Protein AF-A0A4S0JSB7-F1 (afdb_monomer_lite)

Secondary structure (DSSP, 8-state):
------------PPPTTS------SSS--------PPPP--PPPPTTS-HHHHHHHHTT-S-TT-EEEEEE-SS-S--EEE-SSS--EEE-HHHHHHHHHHHHSTTSEEEEEETTS-PPPPPPP-

Structure (mmCIF, N/CA/C/O backbone):
data_AF-A0A4S0JSB7-F1
#
_entry.id   AF-A0A4S0JSB7-F1
#
loop_
_atom_site.group_PDB
_atom_site.id
_atom_site.type_symbol
_atom_site.label_atom_id
_atom_site.label_alt_id
_atom_site.label_comp_id
_atom_site.label_asym_id
_atom_site.label_entity_id
_atom_site.label_seq_id
_atom_site.pdbx_PDB_ins_code
_atom_site.Cartn_x
_atom_site.Cartn_y
_atom_site.Cartn_z
_atom_site.occupancy
_atom_site.B_iso_or_equiv
_atom_site.auth_seq_id
_atom_site.auth_comp_id
_atom_site.auth_asym_id
_atom_site.auth_atom_id
_atom_site.pdbx_PDB_model_num
ATOM 1 N N . LEU A 1 1 ? -13.649 38.291 14.626 1.00 37.34 1 LEU A N 1
ATOM 2 C CA . LEU A 1 1 ? -13.929 37.687 15.948 1.00 37.34 1 LEU A CA 1
ATOM 3 C C . LEU A 1 1 ? -13.670 36.190 15.830 1.00 37.34 1 LEU A C 1
ATOM 5 O O . LEU A 1 1 ? -14.396 35.565 15.067 1.00 37.34 1 LEU A O 1
ATOM 9 N N . PRO A 1 2 ? -12.637 35.610 16.459 1.00 37.66 2 PRO A N 1
ATOM 10 C CA . PRO A 1 2 ? -12.495 34.161 16.485 1.00 37.66 2 PRO A CA 1
ATOM 11 C C . PRO A 1 2 ? -13.332 33.589 17.637 1.00 37.66 2 PRO A C 1
ATOM 13 O O . PRO A 1 2 ? -13.250 34.067 18.767 1.00 37.66 2 PRO A O 1
ATOM 16 N N . ALA A 1 3 ? -14.160 32.589 17.338 1.00 38.12 3 ALA A N 1
ATOM 17 C CA . ALA A 1 3 ? -14.848 31.796 18.345 1.00 38.12 3 ALA A CA 1
ATOM 18 C C . ALA A 1 3 ? -13.920 30.659 18.786 1.00 38.12 3 ALA A C 1
ATOM 20 O O . ALA A 1 3 ? -13.518 29.824 17.976 1.00 38.12 3 ALA A O 1
ATOM 21 N N . SER A 1 4 ? -13.566 30.657 20.068 1.00 42.19 4 SER A N 1
ATOM 22 C CA . SER A 1 4 ? -12.868 29.564 20.737 1.00 42.19 4 SER A CA 1
ATOM 23 C C . SER A 1 4 ? -13.717 28.295 20.665 1.00 42.19 4 SER A C 1
ATOM 25 O O . SER A 1 4 ? -14.804 28.249 21.238 1.00 42.19 4 SER A O 1
ATOM 27 N N . ILE A 1 5 ? -13.233 27.259 19.980 1.00 43.84 5 ILE A N 1
ATOM 28 C CA . ILE A 1 5 ? -13.832 25.925 20.067 1.00 43.84 5 ILE A CA 1
ATOM 29 C C . ILE A 1 5 ? -13.208 25.245 21.282 1.00 43.84 5 ILE A C 1
ATOM 31 O O . ILE A 1 5 ? -12.025 24.906 21.291 1.00 43.84 5 ILE A O 1
ATOM 35 N N . ALA A 1 6 ? -14.012 25.113 22.332 1.00 33.69 6 ALA A N 1
ATOM 36 C CA . ALA A 1 6 ? -13.695 24.313 23.497 1.00 33.69 6 ALA A CA 1
ATOM 37 C C . ALA A 1 6 ? -13.491 22.851 23.072 1.00 33.69 6 ALA A C 1
ATOM 39 O O . ALA A 1 6 ? -14.352 22.254 22.427 1.00 33.69 6 ALA A O 1
ATOM 40 N N . VAL A 1 7 ? -12.349 22.279 23.448 1.00 38.44 7 VAL A N 1
ATOM 41 C CA . VAL A 1 7 ? -12.116 20.835 23.395 1.00 38.44 7 VAL A CA 1
ATOM 42 C C . VAL A 1 7 ? -13.007 20.205 24.462 1.00 38.44 7 VAL A C 1
ATOM 44 O O . VAL A 1 7 ? -12.726 20.302 25.655 1.00 38.44 7 VAL A O 1
ATOM 47 N N . ALA A 1 8 ? -14.109 19.591 24.037 1.00 37.16 8 ALA A N 1
ATOM 48 C CA . ALA A 1 8 ? -14.845 18.662 24.878 1.00 37.16 8 ALA A CA 1
ATOM 49 C C . ALA A 1 8 ? -13.988 17.400 25.003 1.00 37.16 8 ALA A C 1
ATOM 51 O O . ALA A 1 8 ? -13.896 16.592 24.081 1.00 37.16 8 ALA A O 1
ATOM 52 N N . GLN A 1 9 ? -13.288 17.283 26.125 1.00 36.00 9 GLN A N 1
ATOM 53 C CA . GLN A 1 9 ? -12.583 16.069 26.493 1.00 36.00 9 GLN A CA 1
ATOM 54 C C . GLN A 1 9 ? -13.656 15.048 26.875 1.00 36.00 9 GLN A C 1
ATOM 56 O O . GLN A 1 9 ? -14.279 15.155 27.931 1.00 36.00 9 GLN A O 1
ATOM 61 N N . GLU A 1 10 ? -13.946 14.129 25.957 1.00 37.81 10 GLU A N 1
ATOM 62 C CA . GLU A 1 10 ? -14.885 13.037 26.185 1.00 37.81 10 GLU A CA 1
ATOM 63 C C . GLU A 1 10 ? -14.349 12.214 27.360 1.00 37.81 10 GLU A C 1
ATOM 65 O O . GLU A 1 10 ? -13.263 11.631 27.300 1.00 37.81 10 GLU A O 1
ATOM 70 N N . ALA A 1 11 ? -15.061 12.281 28.485 1.00 37.88 11 ALA A N 1
ATOM 71 C CA . ALA A 1 11 ? -14.746 11.509 29.667 1.00 37.88 11 ALA A CA 1
ATOM 72 C C . ALA A 1 11 ? -14.864 10.031 29.292 1.00 37.88 11 ALA A C 1
ATOM 74 O O . ALA A 1 11 ? -15.964 9.527 29.072 1.00 37.88 11 ALA A O 1
ATOM 75 N N . VAL A 1 12 ? -13.716 9.362 29.197 1.00 45.47 12 VAL A N 1
ATOM 76 C CA . VAL A 1 12 ? -13.617 7.908 29.103 1.00 45.47 12 VAL A CA 1
ATOM 77 C C . VAL A 1 12 ? -14.354 7.339 30.314 1.00 45.47 12 VAL A C 1
ATOM 79 O O . VAL A 1 12 ? -13.870 7.402 31.445 1.00 45.47 12 VAL A O 1
ATOM 82 N N . GLY A 1 13 ? -15.582 6.871 30.083 1.00 43.72 13 GLY A N 1
ATOM 83 C CA . GLY A 1 13 ? -16.311 6.055 31.044 1.00 43.72 13 GLY A CA 1
ATOM 84 C C . GLY A 1 13 ? -15.515 4.780 31.334 1.00 43.72 13 GLY A C 1
ATOM 85 O O . GLY A 1 13 ? -14.706 4.371 30.502 1.00 43.72 13 GLY A O 1
ATOM 86 N N . PRO A 1 14 ? -15.695 4.158 32.510 1.00 44.12 14 PRO A N 1
ATOM 87 C CA . PRO A 1 14 ? -14.882 3.017 32.907 1.00 44.12 14 PRO A CA 1
ATOM 88 C C . PRO A 1 14 ? -15.041 1.874 31.899 1.00 44.12 14 PRO A C 1
ATOM 90 O O . PRO A 1 14 ? -16.145 1.365 31.693 1.00 44.12 14 PRO A O 1
ATOM 93 N N . ASP A 1 15 ? -13.928 1.486 31.275 1.00 54.44 15 ASP A N 1
ATOM 94 C CA . ASP A 1 15 ? -13.874 0.387 30.320 1.00 54.44 15 ASP A CA 1
ATOM 95 C C . ASP A 1 15 ? -14.399 -0.905 30.979 1.00 54.44 15 ASP A C 1
ATOM 97 O O . ASP A 1 15 ? -13.905 -1.300 32.043 1.00 54.44 15 ASP A O 1
ATOM 101 N N . PRO A 1 16 ? -15.341 -1.637 30.352 1.00 46.91 16 PRO A N 1
ATOM 102 C CA . PRO A 1 16 ? -15.907 -2.873 30.907 1.00 46.91 16 PRO A CA 1
ATOM 103 C C . PRO A 1 16 ? -14.891 -4.028 31.015 1.00 46.91 16 PRO A C 1
ATOM 105 O O . PRO A 1 16 ? -15.245 -5.127 31.434 1.00 46.91 16 PRO A O 1
ATOM 108 N N . LEU A 1 17 ? -13.624 -3.789 30.653 1.00 45.59 17 LEU A N 1
ATOM 109 C CA . LEU A 1 17 ? -12.515 -4.738 30.743 1.00 45.59 17 LEU A CA 1
ATOM 110 C C . LEU A 1 17 ? -11.532 -4.437 31.890 1.00 45.59 17 LEU A C 1
ATOM 112 O O . LEU A 1 17 ? -10.627 -5.234 32.121 1.00 45.59 17 LEU A O 1
ATOM 116 N N . SER A 1 18 ? -11.726 -3.363 32.670 1.00 43.97 18 SER A N 1
ATOM 117 C CA . SER A 1 18 ? -10.946 -3.122 33.900 1.00 43.97 18 SER A CA 1
ATOM 118 C C . SER A 1 18 ? -11.320 -4.050 35.068 1.00 43.97 18 SER A C 1
ATOM 120 O O . SER A 1 18 ? -10.705 -3.976 36.129 1.00 43.97 18 SER A O 1
ATOM 122 N N . ALA A 1 19 ? -12.301 -4.942 34.899 1.00 43.66 19 ALA A N 1
ATOM 123 C CA . ALA A 1 19 ? -12.803 -5.824 35.950 1.00 43.66 19 ALA A CA 1
ATOM 124 C C . ALA A 1 19 ? -12.543 -7.311 35.646 1.00 43.66 19 ALA A C 1
ATOM 126 O O . ALA A 1 19 ? -13.464 -8.113 35.543 1.00 43.66 19 ALA A O 1
ATOM 127 N N . LEU A 1 20 ? -11.273 -7.699 35.540 1.00 45.47 20 LEU A N 1
ATOM 128 C CA . LEU A 1 20 ? -10.839 -9.097 35.683 1.00 45.47 20 LEU A CA 1
ATOM 129 C C . LEU A 1 20 ? -9.933 -9.224 36.915 1.00 45.47 20 LEU A C 1
ATOM 131 O O . LEU A 1 20 ? -8.803 -9.695 36.851 1.00 45.47 20 LEU A O 1
ATOM 135 N N . CYS A 1 21 ? -10.449 -8.793 38.067 1.00 46.06 21 CYS A N 1
ATOM 136 C CA . CYS A 1 21 ? -9.879 -9.127 39.369 1.00 46.06 21 CYS A CA 1
ATOM 137 C C . CYS A 1 21 ? -10.586 -10.388 39.874 1.00 46.06 21 CYS A C 1
ATOM 139 O O . CYS A 1 21 ? -11.677 -10.317 40.440 1.00 46.06 21 CYS A O 1
ATOM 141 N N . GLY A 1 22 ? -9.993 -11.557 39.622 1.00 42.72 22 GLY A N 1
ATOM 142 C CA . GLY A 1 22 ? -10.466 -12.815 40.192 1.00 42.72 22 GLY A CA 1
ATOM 143 C C . GLY A 1 22 ? -10.354 -12.773 41.715 1.00 42.72 22 GLY A C 1
ATOM 144 O O . GLY A 1 22 ? -9.258 -12.660 42.258 1.00 42.72 22 GLY A O 1
ATOM 145 N N . GLY A 1 23 ? -11.493 -12.843 42.405 1.00 47.34 23 GLY A N 1
ATOM 146 C CA . GLY A 1 23 ? -11.548 -12.959 43.857 1.00 47.34 23 GLY A CA 1
ATOM 147 C C . GLY A 1 23 ? -10.989 -14.305 44.311 1.00 47.34 23 GLY A C 1
ATOM 148 O O . GLY A 1 23 ? -11.660 -15.327 44.205 1.00 47.34 23 GLY A O 1
ATOM 149 N N . GLY A 1 24 ? -9.763 -14.296 44.827 1.00 40.47 24 GLY A N 1
ATOM 150 C CA . GLY A 1 24 ? -9.130 -15.425 45.499 1.00 40.47 24 GLY A CA 1
ATOM 151 C C . GLY A 1 24 ? -8.417 -14.923 46.746 1.00 40.47 24 GLY A C 1
ATOM 152 O O . GLY A 1 24 ? -7.523 -14.089 46.659 1.00 40.47 24 GLY A O 1
ATOM 153 N N . GLN A 1 25 ? -8.863 -15.389 47.910 1.00 45.47 25 GLN A N 1
ATOM 154 C CA . GLN A 1 25 ? -8.417 -14.953 49.232 1.00 45.47 25 GLN A CA 1
ATOM 155 C C . GLN A 1 25 ? -6.897 -15.092 49.422 1.00 45.47 25 GLN A C 1
ATOM 157 O O . GLN A 1 25 ? -6.400 -16.177 49.691 1.00 45.47 25 GLN A O 1
ATOM 162 N N . SER A 1 26 ? -6.167 -13.985 49.298 1.00 41.59 26 SER A N 1
ATOM 163 C CA . SER A 1 26 ? -4.902 -13.679 49.984 1.00 41.59 26 SER A CA 1
ATOM 164 C C . SER A 1 26 ? -4.494 -12.251 49.596 1.00 41.59 26 SER A C 1
ATOM 166 O O . SER A 1 26 ? -4.720 -11.832 48.465 1.00 41.59 26 SER A O 1
ATOM 168 N N . ASN A 1 27 ? -3.966 -11.480 50.547 1.00 48.44 27 ASN A N 1
ATOM 169 C CA . ASN A 1 27 ? -3.689 -10.038 50.461 1.00 48.44 27 ASN A CA 1
ATOM 170 C C . ASN A 1 27 ? -2.615 -9.633 49.424 1.00 48.44 27 ASN A C 1
ATOM 172 O O . ASN A 1 27 ? -1.567 -9.105 49.789 1.00 48.44 27 ASN A O 1
ATOM 176 N N . ALA A 1 28 ? -2.879 -9.825 48.135 1.00 45.59 28 ALA A N 1
ATOM 177 C CA . ALA A 1 28 ? -2.148 -9.184 47.051 1.00 45.59 28 ALA A CA 1
ATOM 178 C C . ALA A 1 28 ? -2.993 -9.220 45.772 1.00 45.59 28 ALA A C 1
ATOM 180 O O . ALA A 1 28 ? -2.885 -10.140 44.964 1.00 45.59 28 ALA A O 1
ATOM 181 N N . SER A 1 29 ? -3.830 -8.201 45.561 1.00 46.25 29 SER A N 1
ATOM 182 C CA . SER A 1 29 ? -4.348 -7.919 44.221 1.00 46.25 29 SER A CA 1
ATOM 183 C C . SER A 1 29 ? -3.170 -7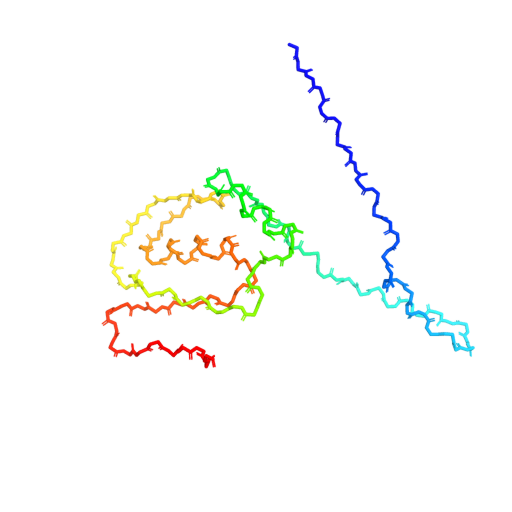.475 43.356 1.00 46.25 29 SER A C 1
ATOM 185 O O . SER A 1 29 ? -2.765 -6.314 43.387 1.00 46.25 29 SER A O 1
ATOM 187 N N . ILE A 1 30 ? -2.570 -8.413 42.625 1.00 49.66 30 ILE A N 1
ATOM 188 C CA . ILE A 1 30 ? -1.556 -8.107 41.619 1.00 49.66 30 ILE A CA 1
ATOM 189 C C . ILE A 1 30 ? -2.308 -7.568 40.403 1.00 49.66 30 ILE A C 1
ATOM 191 O O . ILE A 1 30 ? -2.673 -8.307 39.491 1.00 49.66 30 ILE A O 1
ATOM 195 N N . CYS A 1 31 ? -2.583 -6.266 40.405 1.00 48.19 31 CYS A N 1
ATOM 196 C CA . CYS A 1 31 ? -3.008 -5.572 39.201 1.00 48.19 31 CYS A CA 1
ATOM 197 C C . CYS A 1 31 ? -1.797 -5.532 38.265 1.00 48.19 31 CYS A C 1
ATOM 199 O O . CYS A 1 31 ? -0.932 -4.665 38.390 1.00 48.19 31 CYS A O 1
ATOM 201 N N . LEU A 1 32 ? -1.692 -6.511 37.364 1.00 53.59 32 LEU A N 1
ATOM 202 C CA . LEU A 1 32 ? -0.761 -6.435 36.246 1.00 53.59 32 LEU A CA 1
ATOM 203 C C . LEU A 1 32 ? -1.215 -5.255 35.380 1.00 53.59 32 LEU A C 1
ATOM 205 O O . LEU A 1 32 ? -2.126 -5.381 34.563 1.00 53.59 32 LEU A O 1
ATOM 209 N N . SER A 1 33 ? -0.603 -4.090 35.587 1.00 56.91 33 SER A N 1
ATOM 210 C CA . SER A 1 33 ? -0.714 -2.951 34.682 1.00 56.91 33 SER A CA 1
ATOM 211 C C . SER A 1 33 ? -0.043 -3.341 33.370 1.00 56.91 33 SER A C 1
ATOM 213 O O . SER A 1 33 ? 1.137 -3.075 33.149 1.00 56.91 33 SER A O 1
ATOM 215 N N . ALA A 1 34 ? -0.776 -4.044 32.510 1.00 56.44 34 ALA A N 1
ATOM 216 C CA . ALA A 1 34 ? -0.376 -4.216 31.131 1.00 56.44 34 ALA A CA 1
ATOM 217 C C . ALA A 1 34 ? -0.451 -2.831 30.487 1.00 56.44 34 ALA A C 1
ATOM 219 O O . ALA A 1 34 ? -1.534 -2.338 30.173 1.00 56.44 34 ALA A O 1
ATOM 220 N N . THR A 1 35 ? 0.701 -2.180 30.331 1.00 45.06 35 THR A N 1
ATOM 221 C CA . THR A 1 35 ? 0.828 -1.018 29.455 1.00 45.06 35 THR A CA 1
ATOM 222 C C . THR A 1 35 ? 0.540 -1.509 28.044 1.00 45.06 35 THR A C 1
ATOM 224 O O . THR A 1 35 ? 1.428 -2.002 27.348 1.00 45.06 35 THR A O 1
ATOM 227 N N . LEU A 1 36 ? -0.729 -1.453 27.643 1.00 54.66 36 LEU A N 1
ATOM 228 C CA . LEU A 1 36 ? -1.105 -1.679 26.260 1.00 54.66 36 LEU A CA 1
ATOM 229 C C . LEU A 1 36 ? -0.394 -0.596 25.442 1.00 54.66 36 LEU A C 1
ATOM 231 O O . LEU A 1 36 ? -0.478 0.580 25.813 1.00 54.66 36 LEU A O 1
ATOM 235 N N . PRO A 1 37 ? 0.342 -0.954 24.375 1.00 42.44 37 PRO A N 1
ATOM 236 C CA . PRO A 1 37 ? 0.924 0.050 23.505 1.00 42.44 37 PRO A CA 1
ATOM 237 C C . PRO A 1 37 ? -0.207 0.966 23.046 1.00 42.44 37 PRO A C 1
ATOM 239 O O . PRO A 1 37 ? -1.214 0.493 22.512 1.00 42.44 37 PRO A O 1
ATOM 242 N N . ALA A 1 38 ? -0.063 2.264 23.322 1.00 46.53 38 ALA A N 1
ATOM 243 C CA . ALA A 1 38 ? -1.014 3.267 22.882 1.00 46.53 38 ALA A CA 1
ATOM 244 C C . ALA A 1 38 ? -1.224 3.072 21.380 1.00 46.53 38 ALA A C 1
ATOM 246 O O . ALA A 1 38 ? -0.263 3.111 20.608 1.00 46.53 38 ALA A O 1
ATOM 247 N N . ALA A 1 39 ? -2.464 2.792 20.978 1.00 54.97 39 ALA A N 1
ATOM 248 C CA . ALA A 1 39 ? -2.798 2.702 19.570 1.00 54.97 39 ALA A CA 1
ATOM 249 C C . ALA A 1 39 ? -2.363 4.019 18.924 1.00 54.97 39 ALA A C 1
ATOM 251 O O . ALA A 1 39 ? -2.797 5.089 19.356 1.00 54.97 39 ALA A O 1
ATOM 252 N N . THR A 1 40 ? -1.474 3.957 17.931 1.00 53.25 40 THR A N 1
ATOM 253 C CA . THR A 1 40 ? -1.141 5.140 17.145 1.00 53.25 40 THR A CA 1
ATOM 254 C C . THR A 1 40 ? -2.447 5.647 16.541 1.00 53.25 40 THR A C 1
ATOM 256 O O . THR A 1 40 ? -3.152 4.927 15.828 1.00 53.25 40 THR A O 1
ATOM 259 N N . SER A 1 41 ? -2.854 6.846 16.957 1.00 63.56 41 SER A N 1
ATOM 260 C CA . SER A 1 41 ? -4.068 7.465 16.445 1.00 63.56 41 SER A CA 1
ATOM 261 C C . SER A 1 41 ? -3.759 7.948 15.036 1.00 63.56 41 SER A C 1
ATOM 263 O O . SER A 1 41 ? -2.967 8.870 14.851 1.00 63.56 41 SER A O 1
ATOM 265 N N . GLN A 1 42 ? -4.332 7.275 14.042 1.00 80.00 42 GLN A N 1
ATOM 266 C CA . GLN A 1 42 ? -4.123 7.616 12.641 1.00 80.00 42 GLN A CA 1
ATOM 267 C C . GLN A 1 42 ? -4.815 8.943 12.335 1.00 80.00 42 GLN A C 1
ATOM 269 O O . GLN A 1 42 ? -6.021 9.089 12.533 1.00 80.00 42 GLN A O 1
ATOM 274 N N . THR A 1 43 ? -4.035 9.908 11.853 1.00 90.31 43 THR A N 1
ATOM 275 C CA . THR A 1 43 ? -4.530 11.229 11.463 1.00 90.31 43 THR A CA 1
ATOM 276 C C . THR A 1 43 ? -5.174 11.154 10.085 1.00 90.31 43 THR A C 1
ATOM 278 O O . THR A 1 43 ? -4.516 10.790 9.108 1.00 90.31 43 THR A O 1
ATOM 281 N N . LEU A 1 44 ? -6.452 11.532 10.000 1.00 94.31 44 LEU A N 1
ATOM 282 C CA . LEU A 1 44 ? -7.138 11.705 8.722 1.00 94.31 44 LEU A CA 1
ATOM 283 C C . LEU A 1 44 ? -6.513 12.891 7.982 1.00 94.31 44 LEU A C 1
ATOM 285 O O . LEU A 1 44 ? -6.516 14.014 8.488 1.00 94.31 44 LEU A O 1
ATOM 289 N N . GLN A 1 45 ? -5.976 12.637 6.795 1.00 96.31 45 GLN A N 1
ATOM 290 C CA . GLN A 1 45 ? -5.360 13.677 5.980 1.00 96.31 45 GLN A CA 1
ATOM 291 C C . GLN A 1 45 ? -6.426 14.446 5.198 1.00 96.31 45 GLN A C 1
ATOM 293 O O . GLN A 1 45 ? -7.460 13.897 4.833 1.00 96.31 45 GLN A O 1
ATOM 298 N N . ASN A 1 46 ? -6.167 15.720 4.909 1.00 95.00 46 ASN A N 1
ATOM 299 C CA . ASN A 1 46 ? -7.118 16.611 4.232 1.00 95.00 46 ASN A CA 1
ATOM 300 C C . ASN A 1 46 ? -7.478 16.192 2.795 1.00 95.00 46 ASN A C 1
ATOM 302 O O . ASN A 1 46 ? -8.532 16.578 2.300 1.00 95.00 46 ASN A O 1
ATOM 306 N N . TRP A 1 47 ? -6.612 15.429 2.131 1.00 96.00 47 TRP A N 1
ATOM 307 C CA . TRP A 1 47 ? -6.856 14.876 0.800 1.00 96.00 47 TRP A CA 1
ATOM 308 C C . TRP A 1 47 ? -7.734 13.619 0.832 1.00 96.00 47 TRP A C 1
ATOM 310 O O . TRP A 1 47 ? -8.306 13.253 -0.192 1.00 96.00 47 TRP A O 1
ATOM 320 N N . MET A 1 48 ? -7.845 12.948 1.985 1.00 97.69 48 MET A N 1
ATOM 321 C CA . MET A 1 48 ? -8.671 11.751 2.119 1.00 97.69 48 MET A CA 1
ATOM 322 C C . MET A 1 48 ? -10.150 12.130 2.085 1.00 97.69 48 MET A C 1
ATOM 324 O O . MET A 1 48 ? -10.564 13.125 2.682 1.00 97.69 48 MET A O 1
ATOM 328 N N . SER A 1 49 ? -10.970 11.291 1.448 1.00 97.38 49 SER A N 1
ATOM 329 C CA . SER A 1 49 ? -12.425 11.436 1.534 1.00 97.38 49 SER A CA 1
ATOM 330 C C . SER A 1 49 ? -12.879 11.420 3.006 1.00 97.38 49 SER A C 1
ATOM 332 O O . SER A 1 49 ? -12.412 10.567 3.771 1.00 97.38 49 SER A O 1
ATOM 334 N N . PRO A 1 50 ? -13.828 12.284 3.419 1.00 96.44 50 PRO A N 1
ATOM 335 C CA . PRO A 1 50 ? -14.424 12.234 4.756 1.00 96.44 50 PRO A CA 1
ATOM 336 C C . PRO A 1 50 ? -14.988 10.855 5.138 1.00 96.44 50 PRO A C 1
ATOM 338 O O . PRO A 1 50 ? -15.009 10.503 6.323 1.00 96.44 50 PRO A O 1
ATOM 341 N N . ASP A 1 51 ? -15.386 10.051 4.148 1.00 97.94 51 ASP A N 1
ATOM 342 C CA . ASP A 1 51 ? -15.898 8.692 4.347 1.00 97.94 51 ASP A CA 1
ATOM 343 C C . ASP A 1 51 ? -14.852 7.742 4.938 1.00 97.94 51 ASP A C 1
ATOM 345 O O . ASP A 1 51 ? -15.203 6.818 5.667 1.00 97.94 51 ASP A O 1
ATOM 349 N N . VAL A 1 52 ? -13.560 7.997 4.714 1.00 97.44 52 VAL A N 1
ATOM 350 C CA . VAL A 1 52 ? -12.463 7.237 5.334 1.00 97.44 52 VAL A CA 1
ATOM 351 C C . VAL A 1 52 ? -12.498 7.424 6.850 1.00 97.44 52 VAL A C 1
ATOM 353 O O . VAL A 1 52 ? -12.471 6.455 7.609 1.00 97.44 52 VAL A O 1
ATOM 356 N N . GLY A 1 53 ? -12.660 8.670 7.306 1.00 95.94 53 GLY A N 1
ATOM 357 C CA . GLY A 1 53 ? -12.824 8.980 8.724 1.00 95.94 53 GLY A CA 1
ATOM 358 C C . GLY A 1 53 ? -14.098 8.369 9.312 1.00 95.94 53 GLY A C 1
ATOM 359 O O . GLY A 1 53 ? -14.084 7.881 10.443 1.00 95.94 53 GLY A O 1
ATOM 360 N N . ALA A 1 54 ? -15.196 8.347 8.548 1.00 96.81 54 ALA A N 1
ATOM 361 C CA . ALA A 1 54 ? -16.429 7.676 8.957 1.00 96.81 54 ALA A CA 1
ATOM 362 C C . ALA A 1 54 ? -16.246 6.156 9.103 1.00 96.81 54 ALA A C 1
ATOM 364 O O . ALA A 1 54 ? -16.630 5.595 10.131 1.00 96.81 54 ALA A O 1
ATOM 365 N N . ALA A 1 55 ? -15.593 5.511 8.137 1.00 97.12 55 ALA A N 1
ATOM 366 C CA . ALA A 1 55 ? -15.275 4.088 8.165 1.00 97.12 55 ALA A CA 1
ATOM 367 C C . ALA A 1 55 ? -14.392 3.730 9.371 1.00 97.12 55 ALA A C 1
ATOM 369 O O . ALA A 1 55 ? -14.692 2.784 10.101 1.00 97.12 55 ALA A O 1
ATOM 370 N N . TRP A 1 56 ? -13.358 4.528 9.650 1.00 96.19 56 TRP A N 1
ATOM 371 C CA . TRP A 1 56 ? -12.478 4.313 10.800 1.00 96.19 56 TRP A CA 1
ATOM 372 C C . TRP A 1 56 ? -13.201 4.417 12.141 1.00 96.19 56 TRP A C 1
ATOM 374 O O . TRP A 1 56 ? -12.937 3.591 13.017 1.00 96.19 56 TRP A O 1
ATOM 384 N N . ARG A 1 57 ? -14.104 5.398 12.308 1.00 95.12 57 ARG A N 1
ATOM 385 C CA . ARG A 1 57 ? -14.943 5.528 13.517 1.00 95.12 57 ARG A CA 1
ATOM 386 C C . ARG A 1 57 ? -15.878 4.335 13.693 1.00 95.12 57 ARG A C 1
ATOM 388 O O . ARG A 1 57 ? -16.109 3.912 14.816 1.00 95.12 57 ARG A O 1
ATOM 395 N N . ALA A 1 58 ? -16.359 3.766 12.592 1.00 96.19 58 ALA A N 1
ATOM 396 C CA . ALA A 1 58 ? -17.145 2.535 12.595 1.00 96.1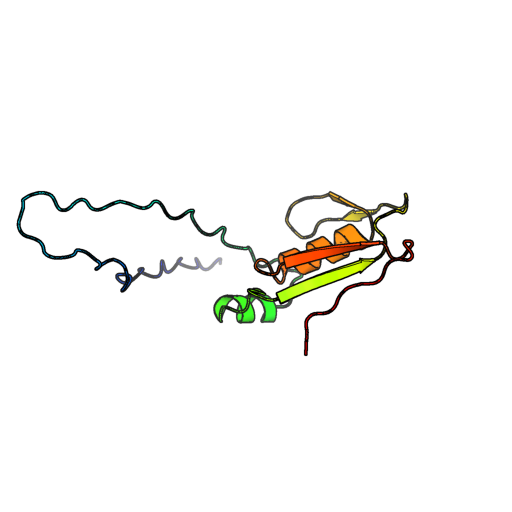9 58 ALA A CA 1
AT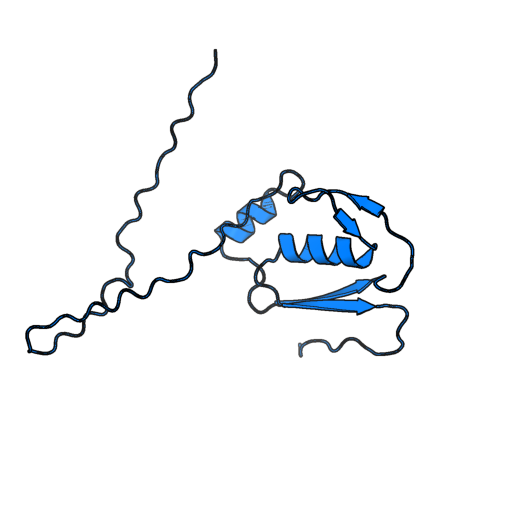OM 397 C C . ALA A 1 58 ? -16.290 1.254 12.742 1.00 96.19 58 ALA A C 1
ATOM 399 O O . ALA A 1 58 ? -16.825 0.150 12.708 1.00 96.19 58 ALA A O 1
ATOM 400 N N . GLY A 1 59 ? -14.967 1.374 12.914 1.00 94.25 59 GLY A N 1
ATOM 401 C CA . GLY A 1 59 ? -14.052 0.245 13.120 1.00 94.25 59 GLY A CA 1
ATOM 402 C C . GLY A 1 59 ? -13.523 -0.407 11.836 1.00 94.25 59 GLY A C 1
ATOM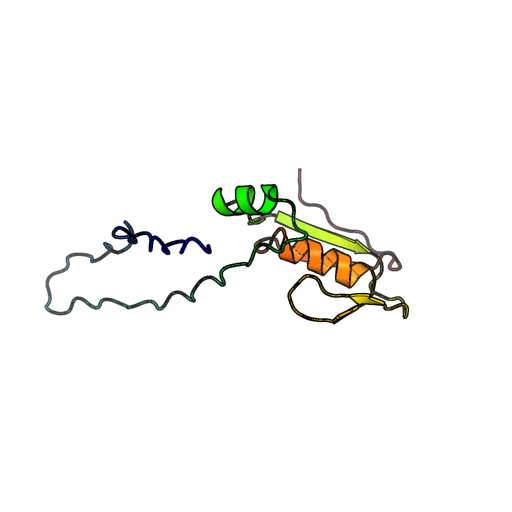 403 O O . GLY A 1 59 ? -12.687 -1.311 11.904 1.00 94.25 59 GLY A O 1
ATOM 404 N N . TYR A 1 60 ? -13.930 0.068 10.658 1.00 96.44 60 TYR A N 1
ATOM 405 C CA . TYR A 1 60 ? -13.465 -0.441 9.369 1.00 96.44 60 TYR A CA 1
ATOM 406 C C . TYR A 1 60 ? -12.106 0.168 9.008 1.00 96.44 60 TYR A C 1
ATOM 408 O O . TYR A 1 60 ? -12.016 1.229 8.398 1.00 96.44 60 TYR A O 1
ATOM 416 N N . LYS A 1 61 ? -11.026 -0.515 9.403 1.00 95.81 61 LYS A N 1
ATOM 417 C CA . LYS A 1 61 ? -9.629 -0.104 9.139 1.00 95.81 61 LYS A CA 1
ATOM 418 C C . LYS A 1 61 ? -8.838 -1.111 8.292 1.00 95.81 61 LYS A C 1
ATOM 420 O O . LYS A 1 61 ? -7.615 -1.042 8.235 1.00 95.81 61 LYS A O 1
ATOM 425 N N . GLY A 1 62 ? -9.524 -2.080 7.682 1.00 95.81 62 GLY A N 1
ATOM 426 C CA . GLY A 1 62 ? -8.909 -3.124 6.850 1.00 95.81 62 GLY A CA 1
ATOM 427 C C . GLY A 1 62 ? -8.420 -4.366 7.602 1.00 95.81 62 GLY A C 1
ATOM 428 O O . GLY A 1 62 ? -7.722 -5.188 7.019 1.00 95.81 62 GLY A O 1
ATOM 429 N N . LYS A 1 63 ? -8.782 -4.549 8.880 1.00 95.81 63 LYS A N 1
ATOM 430 C CA . LYS A 1 63 ? -8.400 -5.752 9.640 1.00 95.81 63 LYS A CA 1
ATOM 431 C C . LYS A 1 63 ? -8.873 -7.019 8.916 1.00 95.81 63 LYS A C 1
ATOM 433 O O . LYS A 1 63 ? -10.042 -7.128 8.567 1.00 95.81 63 LYS A O 1
ATOM 438 N N . GLY A 1 64 ? -7.965 -7.978 8.734 1.00 94.25 64 GLY A N 1
ATOM 439 C CA . GLY A 1 64 ? -8.249 -9.247 8.052 1.00 94.25 64 GLY A CA 1
ATOM 440 C C . GLY A 1 64 ? -8.245 -9.163 6.522 1.00 94.25 64 GLY A C 1
ATOM 441 O O . GLY A 1 64 ? -8.368 -10.190 5.864 1.00 94.25 64 GLY A O 1
ATOM 442 N N . VAL A 1 65 ? -8.053 -7.973 5.947 1.00 94.94 65 VAL A N 1
ATOM 443 C CA . VAL A 1 65 ? -7.910 -7.781 4.501 1.00 94.94 65 VAL A CA 1
ATOM 444 C C . VAL A 1 65 ? -6.437 -7.882 4.116 1.00 94.94 65 VAL A C 1
ATOM 446 O O . VAL A 1 65 ? -5.560 -7.386 4.824 1.00 94.94 65 VAL A O 1
ATOM 449 N N . THR A 1 66 ? -6.162 -8.503 2.969 1.00 95.75 66 THR A N 1
ATOM 450 C CA . THR A 1 66 ? -4.866 -8.392 2.290 1.00 95.75 66 THR A CA 1
ATOM 451 C C . THR A 1 66 ? -5.032 -7.537 1.044 1.00 95.75 66 THR A C 1
ATOM 453 O O . THR A 1 66 ? -5.854 -7.854 0.190 1.00 95.75 66 THR A O 1
ATOM 456 N N . ILE A 1 67 ? -4.232 -6.481 0.926 1.00 96.12 67 ILE A N 1
ATOM 457 C CA . ILE A 1 67 ? -4.157 -5.64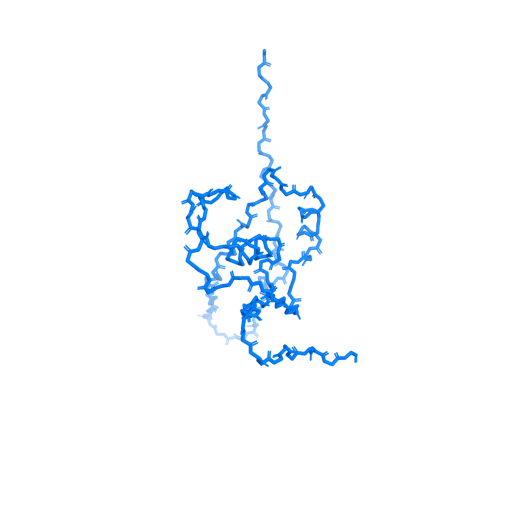1 -0.269 1.00 96.12 67 ILE A CA 1
ATOM 458 C C . ILE A 1 67 ? -2.817 -5.939 -0.937 1.00 96.12 67 ILE A C 1
ATOM 460 O O . ILE A 1 67 ? -1.763 -5.694 -0.350 1.00 96.12 67 ILE A O 1
ATOM 464 N N . THR A 1 68 ? -2.849 -6.483 -2.153 1.00 96.94 68 THR A N 1
ATOM 465 C CA . THR A 1 68 ? -1.643 -6.647 -2.975 1.00 96.94 68 THR A CA 1
ATOM 466 C C . THR A 1 68 ? -1.630 -5.571 -4.044 1.00 96.94 68 THR A C 1
ATOM 468 O O . THR A 1 68 ? -2.495 -5.556 -4.914 1.00 96.94 68 THR A O 1
ATOM 471 N N . ILE A 1 69 ? -0.640 -4.689 -3.982 1.00 97.75 69 ILE A N 1
ATOM 472 C CA . ILE A 1 69 ? -0.423 -3.643 -4.976 1.00 97.75 69 ILE A CA 1
ATOM 473 C C . ILE A 1 69 ? 0.456 -4.218 -6.079 1.00 97.75 69 ILE A C 1
ATOM 475 O O . ILE A 1 69 ? 1.613 -4.560 -5.827 1.00 97.75 69 ILE A O 1
ATOM 479 N N . VAL A 1 70 ? -0.116 -4.362 -7.276 1.00 97.19 70 VAL A N 1
ATOM 480 C CA . VAL A 1 70 ? 0.603 -4.761 -8.491 1.00 97.19 70 VAL A CA 1
ATOM 481 C C . VAL A 1 70 ? 0.910 -3.504 -9.287 1.00 97.19 70 VAL A C 1
ATOM 483 O O . VAL A 1 70 ? 0.020 -2.947 -9.920 1.00 97.19 70 VAL A O 1
ATOM 486 N N . ASP A 1 71 ? 2.143 -3.030 -9.200 1.00 97.31 71 ASP A N 1
ATOM 487 C CA . ASP A 1 71 ? 2.529 -1.718 -9.724 1.00 97.31 71 ASP A CA 1
ATOM 488 C C . ASP A 1 71 ? 4.042 -1.696 -10.024 1.00 97.31 71 ASP A C 1
ATOM 490 O O . ASP A 1 71 ? 4.714 -2.729 -9.948 1.00 97.31 71 ASP A O 1
ATOM 494 N N . ASP A 1 72 ? 4.577 -0.539 -10.400 1.00 96.62 72 ASP A N 1
ATOM 495 C CA . ASP A 1 72 ? 5.994 -0.311 -10.646 1.00 96.62 72 ASP A CA 1
ATOM 496 C C . ASP A 1 72 ? 6.766 -0.140 -9.330 1.00 96.62 72 ASP A C 1
ATOM 498 O O . ASP A 1 72 ? 6.676 0.889 -8.650 1.00 96.62 72 ASP A O 1
ATOM 502 N N . PHE A 1 73 ? 7.575 -1.143 -8.998 1.00 96.94 73 PHE A N 1
ATOM 503 C CA . PHE A 1 73 ? 8.487 -1.144 -7.855 1.00 96.94 73 PHE A CA 1
ATOM 504 C C . PHE A 1 73 ? 9.960 -1.296 -8.271 1.00 96.94 73 PHE A C 1
ATOM 506 O O . PHE A 1 73 ? 10.837 -1.380 -7.406 1.00 96.94 73 PHE A O 1
ATOM 513 N N . SER A 1 74 ? 10.258 -1.311 -9.569 1.00 96.38 74 SER A N 1
ATOM 514 C CA . SER A 1 74 ? 11.577 -1.663 -10.107 1.00 96.38 74 SER A CA 1
ATOM 515 C C . SER A 1 74 ? 12.158 -0.605 -11.031 1.00 96.38 74 SER A C 1
ATOM 517 O O . SER A 1 74 ? 13.378 -0.589 -11.213 1.00 96.38 74 SER A O 1
ATOM 519 N N . SER A 1 75 ? 11.348 0.312 -11.565 1.00 95.69 75 SER A N 1
ATOM 520 C CA . SER A 1 75 ? 11.871 1.378 -12.409 1.00 95.69 75 SER A CA 1
ATOM 521 C C . SER A 1 75 ? 12.828 2.297 -11.646 1.00 95.69 75 SER A C 1
ATOM 523 O O . SER A 1 75 ? 12.861 2.384 -10.412 1.00 95.69 75 SER A O 1
ATOM 525 N N . THR A 1 76 ? 13.641 3.018 -12.408 1.00 96.56 76 THR A N 1
ATOM 526 C CA . THR A 1 76 ? 14.479 4.097 -11.881 1.00 96.56 76 THR A CA 1
ATOM 527 C C . THR A 1 76 ? 13.737 5.432 -11.828 1.00 96.56 76 THR A C 1
ATOM 529 O O . THR A 1 76 ? 14.275 6.394 -11.279 1.00 96.56 76 THR A O 1
ATOM 532 N N . SER A 1 77 ? 12.512 5.500 -12.365 1.00 97.50 77 SER A N 1
ATOM 533 C CA . SER A 1 77 ? 11.696 6.709 -12.360 1.00 97.50 77 SER A CA 1
ATOM 534 C C . SER A 1 77 ? 11.154 6.958 -10.960 1.00 97.50 77 SER A C 1
ATOM 536 O O . SER A 1 77 ? 10.499 6.105 -10.361 1.00 97.50 77 SER A O 1
ATOM 538 N N . LYS A 1 78 ? 11.444 8.138 -10.420 1.00 98.00 78 LYS A N 1
ATOM 539 C CA . LYS A 1 78 ? 10.985 8.554 -9.097 1.00 98.00 78 LYS A CA 1
ATOM 540 C C . LYS A 1 78 ? 10.456 9.968 -9.158 1.00 98.00 78 LYS A C 1
ATOM 542 O O . LYS A 1 78 ? 10.943 10.788 -9.933 1.00 98.00 78 LYS A O 1
ATOM 547 N N . PHE A 1 79 ? 9.503 10.254 -8.288 1.00 97.31 79 PHE A N 1
ATOM 548 C CA . PHE A 1 79 ? 8.934 11.582 -8.142 1.00 97.31 79 PHE A CA 1
ATOM 549 C C . PHE A 1 79 ? 8.751 11.929 -6.670 1.00 97.31 79 PHE A C 1
ATOM 551 O O . PHE A 1 79 ? 8.558 11.054 -5.818 1.00 97.31 79 PHE A O 1
ATOM 558 N N . SER A 1 80 ? 8.869 13.223 -6.381 1.00 98.31 80 SER A N 1
ATOM 559 C CA . SER A 1 80 ? 8.716 13.761 -5.036 1.00 98.31 80 SER A CA 1
ATOM 560 C C . SER A 1 80 ? 7.271 14.175 -4.774 1.00 98.31 80 SER A C 1
ATOM 562 O O . SER A 1 80 ? 6.622 14.756 -5.640 1.00 98.31 80 SER A O 1
ATOM 564 N N . GLY A 1 81 ? 6.786 13.903 -3.568 1.00 96.94 81 GLY A N 1
ATOM 565 C CA . GLY A 1 81 ? 5.411 14.166 -3.146 1.00 96.94 81 GLY A CA 1
ATOM 566 C C . GLY A 1 81 ? 5.286 14.176 -1.625 1.00 96.94 81 GLY A C 1
ATOM 567 O O . GLY A 1 81 ? 6.275 13.976 -0.920 1.00 96.94 81 GLY A O 1
ATOM 568 N N . ASN A 1 82 ? 4.086 14.438 -1.104 1.00 97.31 82 ASN A N 1
ATOM 569 C CA . ASN A 1 82 ? 3.818 14.454 0.335 1.00 97.31 82 ASN A CA 1
ATOM 570 C C . ASN A 1 82 ? 2.343 14.125 0.614 1.00 97.31 82 ASN A C 1
ATOM 572 O O . ASN A 1 82 ? 1.469 14.939 0.324 1.00 97.31 82 ASN A O 1
ATOM 576 N N . PHE A 1 83 ? 2.077 12.977 1.242 1.00 96.06 83 PHE A N 1
ATOM 577 C CA . PHE A 1 83 ? 0.731 12.582 1.685 1.00 96.06 83 PHE A CA 1
ATOM 578 C C . PHE A 1 83 ? 0.332 13.121 3.070 1.00 96.06 83 PHE A C 1
ATOM 580 O O . PHE A 1 83 ? -0.648 12.672 3.657 1.00 96.06 83 PHE A O 1
ATOM 587 N N . GLY A 1 84 ? 1.063 14.096 3.605 1.00 94.75 84 GLY A N 1
ATOM 588 C CA . GLY A 1 84 ? 0.825 14.678 4.929 1.00 94.75 84 GLY A CA 1
ATOM 589 C C . GLY A 1 84 ? 1.680 14.069 6.044 1.00 94.75 84 GLY A C 1
ATOM 590 O O . GLY A 1 84 ? 1.437 14.345 7.216 1.00 94.75 84 GLY A O 1
ATOM 591 N N . ILE A 1 85 ? 2.695 13.272 5.689 1.00 92.94 85 ILE A N 1
ATOM 592 C CA . ILE A 1 85 ? 3.677 12.698 6.631 1.00 92.94 85 ILE A CA 1
ATOM 593 C C . ILE A 1 85 ? 5.120 13.149 6.350 1.00 92.94 85 ILE A C 1
ATOM 595 O O . ILE A 1 85 ? 6.063 12.651 6.959 1.00 92.94 85 ILE A O 1
ATOM 599 N N . GLY A 1 86 ? 5.289 14.109 5.438 1.00 95.38 86 GLY A N 1
ATOM 600 C CA . GLY A 1 86 ? 6.583 14.631 5.011 1.00 95.38 86 GLY A CA 1
ATOM 601 C C . GLY A 1 86 ? 6.850 14.374 3.531 1.00 95.38 86 GLY A C 1
ATOM 602 O O . GLY A 1 86 ? 6.228 13.516 2.901 1.00 95.38 86 GLY A O 1
ATOM 603 N N . THR A 1 87 ? 7.772 15.153 2.965 1.00 97.81 87 THR A N 1
ATOM 604 C CA . THR A 1 87 ? 8.185 14.982 1.571 1.00 97.81 87 THR A CA 1
ATOM 605 C C . THR A 1 87 ? 8.988 13.700 1.419 1.00 97.81 87 THR A C 1
ATOM 607 O O . THR A 1 87 ? 9.980 13.497 2.118 1.00 97.81 87 THR A O 1
ATOM 610 N N . GLN A 1 88 ? 8.590 12.865 0.467 1.00 98.25 88 GLN A N 1
ATOM 611 C CA . GLN A 1 88 ? 9.301 11.645 0.102 1.00 98.25 88 GLN A CA 1
ATOM 612 C C . GLN A 1 88 ? 9.571 11.642 -1.400 1.00 98.25 88 GLN A C 1
ATOM 614 O O . GLN A 1 88 ? 8.928 12.372 -2.150 1.00 98.25 88 GLN A O 1
ATOM 619 N N . THR A 1 89 ? 10.529 10.825 -1.834 1.00 98.31 89 THR A N 1
ATOM 620 C CA . THR A 1 89 ? 10.827 10.586 -3.250 1.00 98.31 89 THR A CA 1
ATOM 621 C C . THR A 1 89 ? 10.735 9.094 -3.499 1.00 98.31 89 THR A C 1
ATOM 623 O O . THR A 1 89 ? 11.610 8.338 -3.071 1.00 98.31 89 THR A O 1
ATOM 626 N N . GLN A 1 90 ? 9.671 8.682 -4.175 1.00 98.38 90 GLN A N 1
ATOM 627 C CA . GLN A 1 90 ? 9.315 7.278 -4.340 1.00 98.38 90 GLN A CA 1
ATOM 628 C C . GLN A 1 90 ? 9.013 6.955 -5.813 1.00 98.38 90 GLN A C 1
ATOM 630 O O . GLN A 1 90 ? 8.848 7.855 -6.644 1.00 98.38 90 GLN A O 1
ATOM 635 N N . ARG A 1 91 ? 8.984 5.663 -6.140 1.00 98.38 91 ARG A N 1
ATOM 636 C CA . ARG A 1 91 ? 8.434 5.119 -7.393 1.00 98.38 91 ARG A CA 1
ATOM 637 C C . ARG A 1 91 ? 6.909 5.152 -7.378 1.00 98.38 91 ARG A C 1
ATOM 639 O O . ARG A 1 91 ? 6.299 5.295 -6.322 1.00 98.38 91 ARG A O 1
ATOM 646 N N . HIS A 1 92 ? 6.295 4.936 -8.539 1.00 98.00 92 HIS A N 1
ATOM 647 C CA . HIS A 1 92 ? 4.837 4.924 -8.668 1.00 98.00 92 HIS A CA 1
ATOM 648 C C . HIS A 1 92 ? 4.165 3.919 -7.719 1.00 98.00 92 HIS A C 1
ATOM 650 O O . HIS A 1 92 ? 3.326 4.311 -6.911 1.00 98.00 92 HIS A O 1
AT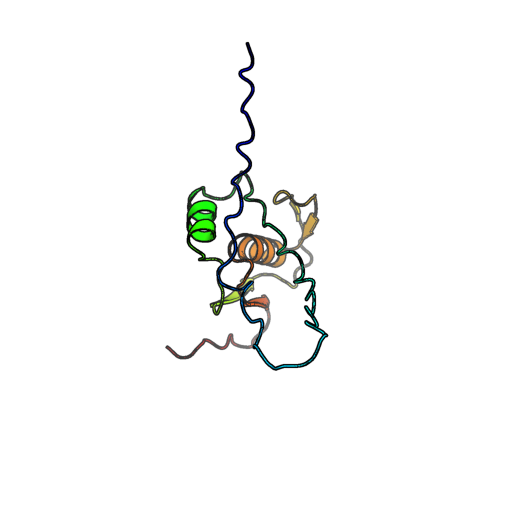OM 656 N N . GLY A 1 93 ? 4.612 2.660 -7.705 1.00 98.19 93 GLY A N 1
ATOM 657 C CA . GLY A 1 93 ? 4.019 1.634 -6.847 1.00 98.19 93 GLY A CA 1
ATOM 658 C C . GLY A 1 93 ? 4.217 1.871 -5.353 1.00 98.19 93 GLY A C 1
ATOM 659 O O . GLY A 1 93 ? 3.393 1.455 -4.538 1.00 98.19 93 GLY A O 1
ATOM 660 N N . GLU A 1 94 ? 5.293 2.553 -4.965 1.00 98.62 94 GLU A N 1
ATOM 661 C CA . GLU A 1 94 ? 5.542 2.916 -3.569 1.00 98.62 94 GLU A CA 1
ATOM 662 C C . GLU A 1 94 ? 4.524 3.941 -3.074 1.00 98.62 94 GLU A C 1
ATOM 664 O O . GLU A 1 94 ? 3.983 3.741 -1.984 1.00 98.62 94 GLU A O 1
ATOM 669 N N . TRP A 1 95 ? 4.195 4.933 -3.906 1.00 98.25 95 TRP A N 1
ATOM 670 C CA . TRP A 1 95 ? 3.148 5.905 -3.612 1.00 98.25 95 TRP A CA 1
ATOM 671 C C . TRP A 1 95 ? 1.775 5.241 -3.521 1.00 98.25 95 TRP A C 1
ATOM 673 O O . TRP A 1 95 ? 1.093 5.404 -2.512 1.00 98.25 95 TRP A O 1
ATOM 683 N N . THR A 1 96 ? 1.403 4.412 -4.504 1.00 98.31 96 THR A N 1
ATOM 684 C CA . THR A 1 96 ? 0.136 3.658 -4.481 1.00 98.31 96 THR A CA 1
ATOM 685 C C . THR A 1 96 ? 0.014 2.796 -3.218 1.00 98.31 96 THR A C 1
ATOM 687 O O . THR A 1 96 ? -1.037 2.716 -2.577 1.00 98.31 96 THR A O 1
ATOM 690 N N . ARG A 1 97 ? 1.114 2.147 -2.820 1.00 98.44 97 ARG A N 1
ATOM 691 C CA . ARG A 1 97 ? 1.178 1.330 -1.604 1.00 98.44 97 ARG A CA 1
ATOM 692 C C . ARG A 1 97 ? 1.036 2.162 -0.336 1.00 98.44 97 ARG A C 1
ATOM 694 O O . ARG A 1 97 ? 0.356 1.722 0.592 1.00 98.44 97 ARG A O 1
ATOM 701 N N . GLU A 1 98 ? 1.698 3.310 -0.269 1.00 97.81 98 GLU A N 1
ATOM 702 C CA . GLU A 1 98 ? 1.613 4.200 0.883 1.00 97.81 98 GLU A CA 1
ATOM 703 C C . GLU A 1 98 ? 0.192 4.733 1.050 1.00 97.81 98 GLU A C 1
ATOM 705 O O . GLU A 1 98 ? -0.374 4.580 2.132 1.00 97.81 98 GLU A O 1
ATOM 710 N N . GLU A 1 99 ? -0.426 5.220 -0.027 1.00 97.75 99 GLU A N 1
ATOM 711 C CA . GLU A 1 99 ? -1.820 5.666 -0.030 1.00 97.75 99 GLU A CA 1
ATOM 712 C C . GLU A 1 99 ? -2.753 4.579 0.525 1.00 97.75 99 GLU A C 1
ATOM 714 O O . GLU A 1 99 ? -3.471 4.808 1.502 1.00 97.75 99 GLU A O 1
ATOM 719 N N . ALA A 1 100 ? -2.677 3.354 -0.011 1.00 98.12 100 ALA A N 1
ATOM 720 C CA . ALA A 1 100 ? -3.490 2.233 0.460 1.00 98.12 100 ALA A CA 1
ATOM 721 C C . ALA A 1 100 ? -3.257 1.915 1.949 1.00 98.12 100 ALA A C 1
ATOM 723 O O . ALA A 1 100 ? -4.211 1.660 2.689 1.00 98.12 100 ALA A O 1
ATOM 724 N N . SER A 1 101 ? -2.000 1.959 2.407 1.00 96.88 101 SER A N 1
ATOM 725 C CA . SER A 1 101 ? -1.649 1.716 3.812 1.00 96.88 101 SER A CA 1
ATOM 726 C C . SER A 1 101 ? -2.155 2.811 4.752 1.00 96.88 101 SER A C 1
ATOM 728 O O . SER A 1 101 ? -2.502 2.526 5.898 1.00 96.88 101 SER A O 1
ATOM 730 N N . MET A 1 102 ? -2.246 4.052 4.266 1.00 96.81 102 MET A N 1
ATOM 731 C CA . MET A 1 102 ? -2.782 5.169 5.032 1.00 96.81 102 MET A CA 1
ATOM 732 C C . MET A 1 102 ? -4.302 5.072 5.167 1.00 96.81 102 MET A C 1
ATOM 734 O O . MET A 1 102 ? -4.816 5.378 6.237 1.00 96.81 102 MET A O 1
ATOM 738 N N . ILE A 1 103 ? -5.015 4.603 4.134 1.00 97.19 103 ILE A N 1
ATOM 739 C CA . ILE A 1 103 ? -6.477 4.406 4.157 1.00 97.19 103 ILE A CA 1
ATOM 740 C C . ILE A 1 103 ? -6.891 3.178 4.983 1.00 97.19 103 ILE A C 1
ATOM 742 O O . ILE A 1 103 ? -7.859 3.239 5.746 1.00 97.19 103 ILE A O 1
ATOM 746 N N . ALA A 1 104 ? -6.178 2.057 4.847 1.00 97.19 104 ALA A N 1
ATOM 747 C CA . ALA A 1 104 ? -6.494 0.785 5.501 1.00 97.19 104 ALA A CA 1
ATOM 748 C C . ALA A 1 104 ? -5.349 0.333 6.430 1.00 97.19 104 ALA A C 1
ATOM 750 O O . ALA A 1 104 ? -4.678 -0.664 6.154 1.00 97.19 104 ALA A O 1
ATOM 751 N N . PRO A 1 105 ? -5.121 1.029 7.560 1.00 95.88 105 PRO A N 1
ATOM 752 C CA . PRO A 1 105 ? -3.918 0.854 8.378 1.00 95.88 105 PRO A CA 1
ATOM 753 C C . PRO A 1 105 ? -3.814 -0.499 9.094 1.00 95.88 105 PRO A C 1
ATOM 755 O O . PRO A 1 105 ? -2.760 -0.822 9.632 1.00 95.88 105 PRO A O 1
ATOM 758 N N . LEU A 1 106 ? -4.892 -1.289 9.144 1.00 96.19 106 LEU A N 1
ATOM 759 C CA . LEU A 1 106 ? -4.890 -2.640 9.716 1.00 96.19 106 LEU A CA 1
ATOM 760 C C . LEU A 1 106 ? -4.914 -3.747 8.649 1.00 96.19 106 LEU A C 1
ATOM 762 O O . LEU A 1 106 ? -5.028 -4.923 9.004 1.00 96.19 106 LEU A O 1
ATOM 766 N N . ALA A 1 107 ? -4.833 -3.396 7.364 1.00 96.88 107 ALA A N 1
ATOM 767 C CA . ALA A 1 107 ? -4.703 -4.372 6.291 1.00 96.88 107 ALA A CA 1
ATOM 768 C C . ALA A 1 107 ? -3.277 -4.928 6.210 1.00 96.88 107 ALA A C 1
ATOM 770 O O . ALA A 1 107 ? -2.291 -4.258 6.510 1.00 96.88 107 ALA A O 1
ATOM 771 N N . THR A 1 108 ? -3.158 -6.167 5.737 1.00 96.69 108 THR A N 1
ATOM 772 C CA . THR A 1 108 ? -1.869 -6.714 5.309 1.00 96.69 108 THR A CA 1
ATOM 773 C C . THR A 1 108 ? -1.548 -6.171 3.922 1.00 96.69 108 THR A C 1
ATOM 775 O O . THR A 1 108 ? -2.207 -6.535 2.950 1.00 96.69 108 THR A O 1
ATOM 778 N N . ILE A 1 109 ? -0.536 -5.311 3.818 1.00 96.94 109 ILE A N 1
ATOM 779 C CA . ILE A 1 109 ? -0.108 -4.726 2.543 1.00 96.94 109 ILE A CA 1
ATOM 780 C C . ILE A 1 109 ? 1.021 -5.561 1.935 1.00 96.94 109 ILE A C 1
ATOM 782 O O . ILE A 1 109 ? 2.017 -5.858 2.596 1.00 96.94 109 ILE A O 1
ATOM 786 N N . ARG A 1 110 ? 0.879 -5.925 0.661 1.00 96.25 110 ARG A N 1
ATOM 787 C CA . ARG A 1 110 ? 1.901 -6.614 -0.135 1.00 96.25 110 ARG A CA 1
ATOM 788 C C . ARG A 1 110 ? 2.212 -5.803 -1.385 1.00 96.25 110 ARG A C 1
ATOM 790 O O . ARG A 1 110 ? 1.316 -5.209 -1.977 1.00 96.25 110 ARG A O 1
ATOM 797 N N . SER A 1 111 ? 3.469 -5.836 -1.808 1.00 96.31 111 SER A N 1
ATOM 798 C CA . SER A 1 111 ? 3.903 -5.287 -3.093 1.00 96.31 111 SER A CA 1
ATOM 799 C C . SER A 1 111 ? 4.198 -6.410 -4.065 1.00 96.31 111 SER A C 1
ATOM 801 O O . SER A 1 111 ? 4.787 -7.428 -3.694 1.00 96.31 111 SER A O 1
ATOM 803 N N . LYS A 1 112 ? 3.836 -6.195 -5.320 1.00 96.12 112 LYS A N 1
ATOM 804 C CA . LYS A 1 112 ? 4.156 -7.068 -6.433 1.00 96.12 112 LYS A CA 1
ATOM 805 C C . LYS A 1 112 ? 4.564 -6.196 -7.609 1.00 96.12 112 LYS A C 1
ATOM 807 O O . LYS A 1 112 ? 3.774 -5.413 -8.114 1.00 96.12 112 LYS A O 1
ATOM 812 N N . ASP A 1 113 ? 5.800 -6.350 -8.049 1.00 95.56 113 ASP A N 1
ATOM 813 C CA . ASP A 1 113 ? 6.259 -5.662 -9.245 1.00 95.56 113 ASP A CA 1
ATOM 814 C C . ASP A 1 113 ? 5.673 -6.316 -10.507 1.00 95.56 113 ASP A C 1
ATOM 816 O O . ASP A 1 113 ? 5.803 -7.536 -10.680 1.00 95.56 113 ASP A O 1
ATOM 820 N N . PHE A 1 114 ? 5.032 -5.528 -11.379 1.00 93.38 114 PHE A N 1
ATOM 821 C CA . PHE A 1 114 ? 4.401 -6.055 -12.598 1.00 93.38 114 PHE A CA 1
ATOM 822 C C . PHE A 1 114 ? 5.400 -6.583 -13.637 1.00 93.38 114 PHE A C 1
ATOM 824 O O . PHE A 1 114 ? 5.007 -7.347 -14.514 1.00 93.38 114 PHE A O 1
ATOM 831 N N . SER A 1 115 ? 6.681 -6.201 -13.570 1.00 92.19 115 SER A N 1
ATOM 832 C CA . SER A 1 115 ? 7.709 -6.660 -14.518 1.00 92.19 115 SER A CA 1
ATOM 833 C C . SER A 1 115 ? 8.121 -8.114 -14.275 1.00 92.19 115 SER A C 1
ATOM 835 O O . SER A 1 115 ? 8.781 -8.733 -15.109 1.00 92.19 115 SER A O 1
ATOM 837 N N . THR A 1 116 ? 7.722 -8.684 -13.136 1.00 89.56 116 THR A N 1
ATOM 838 C CA . THR A 1 116 ? 8.073 -10.050 -12.749 1.00 89.56 116 THR A CA 1
ATOM 839 C C . THR A 1 116 ? 6.990 -11.046 -13.171 1.00 89.56 116 THR A C 1
ATOM 841 O O . THR A 1 116 ? 5.806 -10.844 -12.916 1.00 89.56 116 THR A O 1
ATOM 844 N N . SER A 1 117 ? 7.390 -12.182 -13.748 1.00 87.44 117 SER A N 1
ATOM 845 C CA . SER A 1 117 ? 6.477 -13.178 -14.339 1.00 87.44 117 SER A CA 1
ATOM 846 C C . SER A 1 117 ? 5.700 -14.053 -13.343 1.00 87.44 117 SER A C 1
ATOM 848 O O . SER A 1 117 ? 4.935 -14.921 -13.760 1.00 87.44 117 SER A O 1
ATOM 850 N N . SER A 1 118 ? 5.870 -13.869 -12.028 1.00 87.81 118 SER A N 1
ATOM 851 C CA . SER A 1 118 ? 5.115 -14.642 -11.029 1.00 87.81 118 SER A CA 1
ATOM 852 C C . SER A 1 118 ? 3.689 -14.112 -10.819 1.00 87.81 118 SER A C 1
ATOM 854 O O . SER A 1 118 ? 3.416 -12.929 -11.006 1.00 87.81 118 SER A O 1
ATOM 856 N N . SER A 1 119 ? 2.766 -14.982 -10.412 1.00 88.25 119 SER A N 1
ATOM 857 C CA . SER A 1 119 ? 1.360 -14.640 -10.167 1.00 88.25 119 SER A CA 1
ATOM 858 C C . SER A 1 119 ? 1.122 -14.046 -8.772 1.00 88.25 119 SER A C 1
ATOM 860 O O . SER A 1 119 ? 1.934 -14.211 -7.860 1.00 88.25 119 SER A O 1
ATOM 862 N N . VAL A 1 120 ? -0.031 -13.397 -8.586 1.00 91.19 120 VAL A N 1
ATOM 863 C CA . VAL A 1 120 ? -0.558 -13.028 -7.262 1.00 91.19 120 VAL A CA 1
ATOM 864 C C . VAL A 1 120 ? -1.495 -14.130 -6.782 1.00 91.19 120 VAL A C 1
ATOM 866 O O . VAL A 1 120 ? -2.445 -14.481 -7.477 1.00 91.19 120 VAL A O 1
ATOM 869 N N . ALA A 1 121 ? -1.234 -14.680 -5.597 1.00 86.75 121 ALA A N 1
ATOM 870 C CA . ALA A 1 121 ? -2.162 -15.603 -4.954 1.00 86.75 121 ALA A CA 1
ATOM 871 C C . ALA A 1 121 ? -3.348 -14.822 -4.371 1.00 86.75 121 ALA A C 1
ATOM 873 O O . ALA A 1 121 ? -3.150 -13.870 -3.613 1.00 86.75 121 ALA A O 1
ATOM 874 N N . LEU A 1 122 ? -4.568 -15.229 -4.722 1.00 86.12 122 LEU A N 1
ATOM 875 C CA . LEU A 1 122 ? -5.799 -14.659 -4.180 1.00 86.12 122 LEU A CA 1
ATOM 876 C C . LEU A 1 122 ? -6.287 -15.487 -2.989 1.00 86.12 122 LEU A C 1
ATOM 878 O O . LEU A 1 122 ? -6.020 -16.688 -2.904 1.00 86.12 122 LEU A O 1
ATOM 882 N N . ALA A 1 123 ? -6.997 -14.837 -2.067 1.00 82.06 123 ALA A N 1
ATOM 883 C CA . ALA A 1 123 ? -7.697 -15.551 -1.009 1.00 82.06 123 ALA A CA 1
ATOM 884 C C . ALA A 1 123 ? -8.782 -16.466 -1.621 1.00 82.06 123 ALA A C 1
ATOM 886 O O . ALA A 1 123 ? -9.349 -16.107 -2.658 1.00 82.06 123 ALA A O 1
ATOM 887 N N . PRO A 1 124 ? -9.081 -17.623 -1.003 1.00 80.50 124 PRO A N 1
ATOM 888 C CA . PRO A 1 124 ? -10.257 -18.412 -1.360 1.00 80.50 124 PRO A CA 1
ATOM 889 C C . PRO A 1 124 ? -11.527 -17.555 -1.248 1.00 80.50 124 PRO A C 1
ATOM 891 O O . PRO A 1 124 ? -11.642 -16.768 -0.305 1.00 80.50 124 PRO A O 1
ATOM 894 N N . GLY A 1 125 ? -12.423 -17.687 -2.229 1.00 67.38 125 GLY A N 1
ATOM 895 C CA . GLY A 1 125 ? -13.717 -16.996 -2.271 1.00 67.38 125 GLY A CA 1
ATOM 896 C C . GLY A 1 125 ? -14.800 -17.686 -1.458 1.00 67.38 125 GLY A C 1
ATOM 897 O O . GLY A 1 125 ? -14.656 -18.903 -1.200 1.00 67.38 125 GLY A O 1
#

Sequence (125 aa):
LPASIAVAQEAVGPDPLSALCGGGQSNASICLSATLPAATSQTLQNWMSPDVGAAWRAGYKGKGVTITIVDDFSSTSKFSGNFGIGTQTQRHGEWTREEASMIAPLATIRSKDFSTSSSVALAPG

Radius of gyration: 21.88 Å; chains: 1; bounding box: 32×56×65 Å

pLDDT: mean 78.69, std 23.88, range [33.69, 98.62]

Foldseek 3Di:
DDDDDDPPPPPPDDDPPQPPQPDDDDPDSPPPPPPDPPPPDQDDFPPDDVVLVVCVVVVQQAAPAADEQAEAQDDPDWDWDDRPPDIDIHDPSVVVQVVSCSSRVNYHYHYDYNVDPDDDDDDDD